Protein AF-A0A661JG26-F1 (afdb_monomer_lite)

Sequence (40 aa):
MISSGKIGIIAGNDQFPILVARSARKMGLKVIAVGFPDET

Radius of gyration: 11.28 Å; chains: 1; bounding box: 26×13×33 Å

pLDDT: mean 87.36, std 14.07, range [46.47, 97.38]

Foldseek 3Di:
DPPQAEDEAADEDDCPSVVVQVVCVVVNHHYDYDYDPPHD

Structure (mmCIF, N/CA/C/O backbone):
data_AF-A0A661JG26-F1
#
_entry.id   AF-A0A661JG26-F1
#
loop_
_atom_site.group_PDB
_atom_site.id
_atom_site.type_symbol
_atom_site.label_atom_id
_atom_site.label_alt_id
_atom_site.label_comp_id
_atom_site.label_asym_id
_atom_site.label_entity_id
_atom_site.label_seq_id
_atom_site.pdbx_PDB_ins_code
_atom_site.Cartn_x
_atom_site.Cartn_y
_atom_site.Cartn_z
_atom_site.occupancy
_atom_site.B_iso_or_equiv
_atom_site.auth_seq_id
_atom_site.auth_comp_id
_atom_site.auth_asym_id
_atom_site.auth_atom_id
_atom_site.pdbx_PDB_model_num
ATOM 1 N N . MET A 1 1 ? -14.056 9.233 18.215 1.00 46.47 1 MET A N 1
ATOM 2 C CA . MET A 1 1 ? -14.288 8.705 16.853 1.00 46.47 1 MET A CA 1
ATOM 3 C C . MET A 1 1 ? -13.052 8.985 16.024 1.00 46.47 1 MET A C 1
ATOM 5 O O . MET A 1 1 ? -12.775 10.147 15.763 1.00 46.47 1 MET A O 1
ATOM 9 N N . ILE A 1 2 ? -12.277 7.960 15.673 1.00 56.50 2 ILE A N 1
ATOM 10 C CA . ILE A 1 2 ? -11.198 8.122 14.693 1.00 56.50 2 ILE A CA 1
ATOM 11 C C . ILE A 1 2 ? -11.893 8.277 13.338 1.00 56.50 2 ILE A C 1
ATOM 13 O O . ILE A 1 2 ? -12.713 7.438 12.971 1.00 56.50 2 ILE A O 1
ATOM 17 N N . SER A 1 3 ? -11.647 9.400 12.663 1.00 56.31 3 SER A N 1
ATOM 18 C CA . SER A 1 3 ? -12.161 9.672 11.319 1.00 56.31 3 SER A CA 1
ATOM 19 C C . SER A 1 3 ? -11.873 8.470 10.418 1.00 56.31 3 SER A C 1
ATOM 21 O O . SER A 1 3 ? -10.742 7.985 10.397 1.00 56.31 3 SER A O 1
ATOM 23 N N . SER A 1 4 ? -12.883 7.981 9.692 1.00 73.19 4 SER A N 1
ATOM 24 C CA . SER A 1 4 ? -12.744 6.934 8.669 1.00 73.19 4 SER A CA 1
ATOM 25 C C . SER A 1 4 ? -11.959 7.482 7.465 1.00 73.19 4 SER A C 1
ATOM 27 O O . SER A 1 4 ? -12.496 7.665 6.369 1.00 73.19 4 SER A O 1
ATOM 29 N N . GLY A 1 5 ? -10.690 7.809 7.696 1.00 90.62 5 GLY A N 1
ATOM 30 C CA . GLY A 1 5 ? -9.801 8.449 6.746 1.00 90.62 5 GLY A CA 1
ATOM 31 C C . GLY A 1 5 ? -9.442 7.523 5.592 1.00 90.62 5 GLY A C 1
ATOM 32 O O . GLY A 1 5 ? -9.375 6.297 5.726 1.00 90.62 5 GLY A O 1
ATOM 33 N N . LYS A 1 6 ? -9.203 8.132 4.433 1.00 95.69 6 LYS A N 1
ATOM 34 C CA . LYS A 1 6 ? -8.656 7.458 3.257 1.00 95.69 6 LYS A CA 1
ATOM 35 C C . LYS A 1 6 ? -7.211 7.900 3.078 1.00 95.69 6 LYS A C 1
ATOM 37 O O . LYS A 1 6 ? -6.907 9.069 3.295 1.00 95.69 6 LYS A O 1
ATOM 42 N N . ILE A 1 7 ? -6.355 6.984 2.644 1.00 95.12 7 ILE A N 1
ATOM 43 C CA . ILE A 1 7 ? -4.995 7.299 2.204 1.00 95.12 7 ILE A CA 1
ATOM 44 C C . ILE A 1 7 ? -4.815 6.839 0.759 1.00 95.12 7 ILE A C 1
ATOM 46 O O . ILE A 1 7 ? -5.179 5.713 0.409 1.00 95.12 7 ILE A O 1
ATOM 50 N N . GLY A 1 8 ? -4.287 7.740 -0.067 1.00 95.88 8 GLY A N 1
ATOM 51 C CA . GLY A 1 8 ? -3.819 7.446 -1.416 1.00 95.88 8 GLY A CA 1
ATOM 52 C C . GLY A 1 8 ? -2.333 7.100 -1.385 1.00 95.88 8 GLY A C 1
ATOM 53 O O . GLY A 1 8 ? -1.563 7.820 -0.755 1.00 95.88 8 GLY A O 1
ATOM 54 N N . ILE A 1 9 ? -1.935 6.014 -2.043 1.00 95.25 9 ILE A N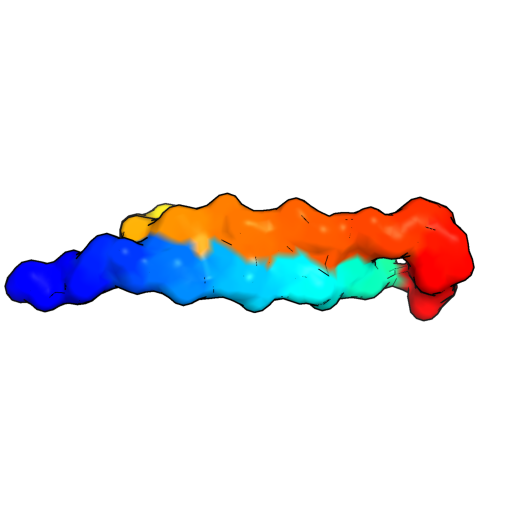 1
ATOM 55 C CA . ILE A 1 9 ? -0.530 5.630 -2.216 1.00 95.25 9 ILE A CA 1
ATOM 56 C C . ILE A 1 9 ? -0.240 5.563 -3.713 1.00 95.25 9 ILE A C 1
ATOM 58 O O . ILE A 1 9 ? -0.832 4.758 -4.430 1.00 95.25 9 ILE A O 1
ATOM 62 N N . ILE A 1 10 ? 0.678 6.411 -4.166 1.00 93.69 10 ILE A N 1
ATOM 63 C CA . ILE A 1 10 ? 1.310 6.303 -5.480 1.00 93.69 10 ILE A CA 1
ATOM 64 C C . ILE A 1 10 ? 2.503 5.371 -5.270 1.00 93.69 10 ILE A C 1
ATOM 66 O O . ILE A 1 10 ? 3.487 5.750 -4.638 1.00 93.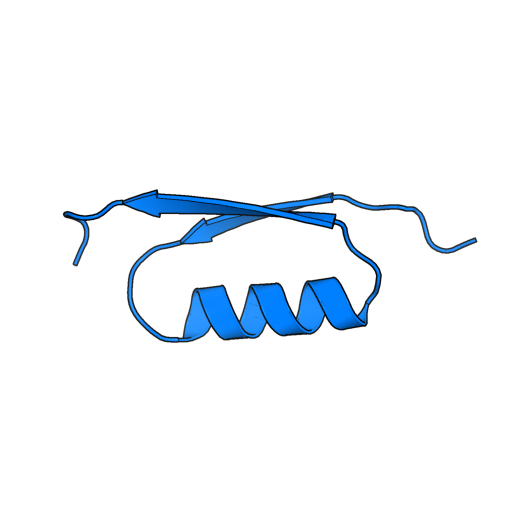69 10 ILE A O 1
ATOM 70 N N . ALA A 1 11 ? 2.343 4.108 -5.650 1.00 92.50 11 ALA A N 1
ATOM 71 C CA . ALA A 1 11 ? 3.321 3.066 -5.400 1.00 92.50 11 ALA A CA 1
ATOM 72 C C . ALA A 1 11 ? 4.343 3.032 -6.541 1.00 92.50 11 ALA A C 1
ATOM 74 O O . ALA A 1 11 ? 4.015 2.612 -7.650 1.00 92.50 11 ALA A O 1
ATOM 75 N N . GLY A 1 12 ? 5.568 3.463 -6.235 1.00 86.06 12 GLY A N 1
ATOM 76 C CA . GLY A 1 12 ? 6.753 3.056 -6.990 1.00 86.06 12 GLY A CA 1
ATOM 77 C C . GLY A 1 12 ? 7.147 1.615 -6.646 1.00 86.06 12 GLY A C 1
ATOM 78 O O . GLY A 1 12 ? 6.340 0.855 -6.099 1.00 86.06 12 GLY A O 1
ATOM 79 N N . ASN A 1 13 ? 8.395 1.249 -6.915 1.00 82.81 13 ASN A N 1
ATOM 80 C CA . ASN A 1 13 ? 8.879 -0.101 -6.649 1.00 82.81 13 ASN A CA 1
ATOM 81 C C . ASN A 1 13 ? 9.175 -0.389 -5.170 1.00 82.81 13 ASN A C 1
ATOM 83 O O . ASN A 1 13 ? 9.087 0.466 -4.283 1.00 82.81 13 ASN A O 1
ATOM 87 N N . ASP A 1 14 ? 9.516 -1.655 -4.926 1.00 88.31 14 ASP A N 1
ATOM 88 C CA . ASP A 1 14 ? 9.966 -2.207 -3.653 1.00 88.31 14 ASP A CA 1
ATOM 89 C C . ASP A 1 14 ? 8.908 -2.297 -2.539 1.00 88.31 14 ASP A C 1
ATOM 91 O O . ASP A 1 14 ? 7.693 -2.224 -2.724 1.00 88.31 14 ASP A O 1
ATOM 95 N N . GLN A 1 15 ? 9.388 -2.592 -1.331 1.00 93.31 15 GLN A N 1
ATOM 96 C CA . GLN A 1 15 ? 8.561 -2.937 -0.179 1.00 93.31 15 GLN A CA 1
ATOM 97 C C . GLN A 1 15 ? 7.968 -1.717 0.528 1.00 93.31 15 GLN A C 1
ATOM 99 O O . GLN A 1 15 ? 7.024 -1.868 1.305 1.00 93.31 15 GLN A O 1
ATOM 104 N N . PHE A 1 16 ? 8.487 -0.510 0.300 1.00 93.56 16 PHE A N 1
ATOM 105 C CA . PHE A 1 16 ? 8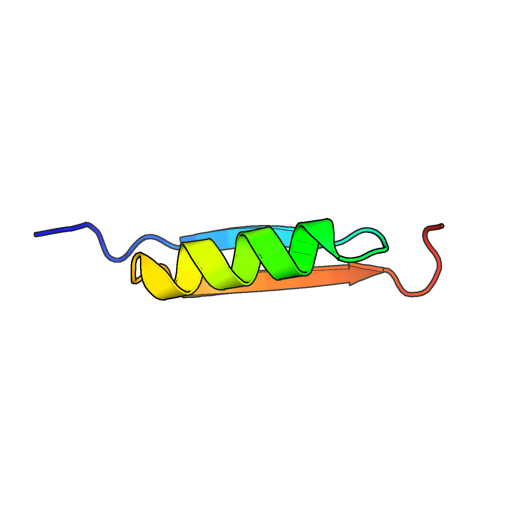.058 0.668 1.054 1.00 93.56 16 PHE A CA 1
ATOM 106 C C . PHE A 1 16 ? 6.555 0.977 0.893 1.00 93.56 16 PHE A C 1
ATOM 108 O O . PHE A 1 16 ? 5.870 1.060 1.920 1.00 93.56 16 PHE A O 1
ATOM 115 N N . PRO A 1 17 ? 5.979 1.035 -0.329 1.00 93.88 17 PRO A N 1
ATOM 116 C CA . PRO A 1 17 ? 4.538 1.243 -0.498 1.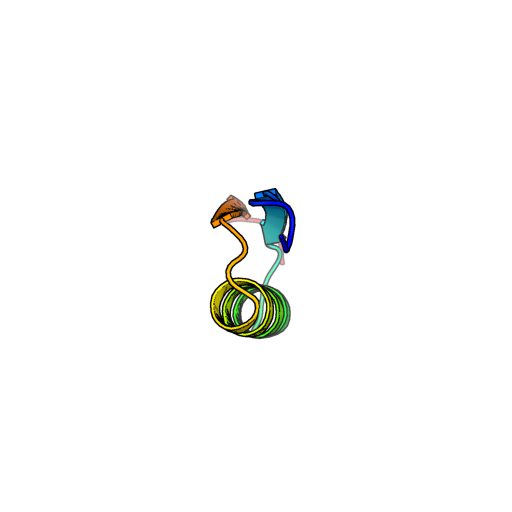00 93.88 17 PRO A CA 1
ATOM 117 C C . PRO A 1 17 ? 3.695 0.163 0.198 1.00 93.88 17 PRO A C 1
ATOM 119 O O . PRO A 1 17 ? 2.633 0.449 0.760 1.00 93.88 17 PRO A O 1
ATOM 122 N N . ILE A 1 18 ? 4.197 -1.077 0.234 1.00 94.69 18 ILE A N 1
ATOM 123 C CA . ILE A 1 18 ? 3.549 -2.219 0.891 1.00 94.69 18 ILE A CA 1
ATOM 124 C C . ILE A 1 18 ? 3.549 -2.041 2.415 1.00 94.69 18 ILE A C 1
ATOM 126 O O . ILE A 1 18 ? 2.524 -2.264 3.071 1.00 94.69 18 ILE A O 1
ATOM 130 N N . LEU A 1 19 ? 4.679 -1.629 2.994 1.00 97.12 19 LEU A N 1
ATOM 131 C CA . LEU A 1 19 ? 4.819 -1.386 4.431 1.00 97.12 19 LEU A CA 1
ATOM 132 C C . LEU A 1 19 ? 3.901 -0.247 4.894 1.00 97.12 19 LEU A C 1
ATOM 134 O O . LEU A 1 19 ? 3.189 -0.399 5.893 1.00 97.12 19 LEU A O 1
ATOM 138 N N . VAL A 1 20 ? 3.842 0.846 4.128 1.00 95.69 20 VAL A N 1
ATOM 139 C CA . VAL A 1 20 ? 2.944 1.979 4.395 1.00 95.69 20 VAL A CA 1
ATOM 140 C C . VAL A 1 20 ? 1.480 1.536 4.337 1.00 95.69 20 VAL A C 1
ATOM 142 O O . VAL A 1 20 ? 0.729 1.763 5.289 1.00 95.69 20 VAL A O 1
ATOM 145 N N . ALA A 1 21 ? 1.078 0.824 3.277 1.00 96.62 21 ALA A N 1
ATOM 146 C CA . ALA A 1 21 ? -0.284 0.308 3.131 1.00 96.62 21 ALA A CA 1
ATOM 147 C C . ALA A 1 21 ? -0.688 -0.615 4.292 1.00 96.62 21 ALA A C 1
ATOM 149 O O . ALA A 1 21 ? -1.817 -0.546 4.788 1.00 96.62 21 ALA A O 1
ATOM 150 N N . ARG A 1 22 ? 0.230 -1.474 4.756 1.00 97.38 22 ARG A N 1
ATOM 151 C CA . ARG A 1 22 ? -0.007 -2.370 5.897 1.00 97.38 22 ARG A CA 1
ATOM 152 C C . ARG A 1 22 ? -0.242 -1.599 7.190 1.00 97.38 22 ARG A C 1
ATOM 154 O O . ARG A 1 22 ? -1.186 -1.922 7.910 1.00 97.38 22 ARG A O 1
ATOM 161 N N . SER A 1 23 ? 0.587 -0.601 7.484 1.00 97.06 23 SER A N 1
ATOM 162 C CA . SER A 1 23 ? 0.429 0.214 8.693 1.00 97.06 23 SER A CA 1
ATOM 163 C C . SER A 1 23 ? -0.881 1.005 8.664 1.00 97.06 23 SER A C 1
ATOM 165 O O . SER A 1 23 ? -1.671 0.931 9.603 1.00 97.06 23 SER A O 1
ATOM 167 N N . ALA A 1 24 ? -1.190 1.653 7.537 1.00 95.56 24 ALA A N 1
ATOM 168 C CA . ALA A 1 24 ? -2.426 2.414 7.373 1.00 95.56 24 ALA A CA 1
ATOM 169 C C . ALA A 1 24 ? -3.684 1.553 7.588 1.00 95.56 24 ALA A C 1
ATOM 171 O O . ALA A 1 24 ? -4.608 1.966 8.287 1.00 95.56 24 ALA A O 1
ATOM 172 N N . ARG A 1 25 ? -3.698 0.318 7.066 1.00 95.31 25 ARG A N 1
ATOM 173 C CA . ARG A 1 25 ? -4.790 -0.637 7.327 1.00 95.31 25 ARG A CA 1
ATOM 174 C C . ARG A 1 25 ? -4.905 -0.999 8.808 1.00 95.31 25 ARG A C 1
ATOM 176 O O . ARG A 1 25 ? -6.017 -1.041 9.322 1.00 95.31 25 ARG A O 1
ATOM 183 N N . LYS A 1 26 ? -3.783 -1.219 9.507 1.00 96.50 26 LYS A N 1
ATOM 184 C CA . LYS A 1 26 ? -3.773 -1.474 10.964 1.00 96.50 26 LYS A CA 1
ATOM 185 C C . LYS A 1 26 ? -4.327 -0.297 11.773 1.00 96.50 26 LYS A C 1
ATOM 187 O O . LYS A 1 26 ? -4.891 -0.513 12.837 1.00 96.50 26 LYS A O 1
ATOM 192 N N . MET A 1 27 ? -4.208 0.924 11.255 1.00 94.19 27 MET A N 1
ATOM 193 C CA . MET A 1 27 ? -4.788 2.136 11.845 1.00 94.19 27 MET A CA 1
ATOM 194 C C . MET A 1 27 ? -6.276 2.337 11.502 1.00 94.19 27 MET A C 1
ATOM 196 O O . MET A 1 27 ? -6.861 3.341 11.899 1.00 94.19 27 MET A O 1
ATOM 200 N N . GLY A 1 28 ? -6.898 1.416 10.756 1.00 94.56 28 GLY A N 1
ATOM 201 C CA . GLY A 1 28 ? -8.298 1.515 10.335 1.00 94.56 28 GLY A CA 1
ATOM 202 C C . GLY A 1 28 ? -8.535 2.429 9.129 1.00 94.56 28 GLY A C 1
ATOM 203 O O . GLY A 1 28 ? -9.681 2.766 8.838 1.00 94.56 28 GLY A O 1
ATOM 204 N N . LEU A 1 29 ? -7.481 2.834 8.411 1.00 95.06 29 LEU A N 1
ATOM 205 C CA . LEU A 1 29 ? -7.612 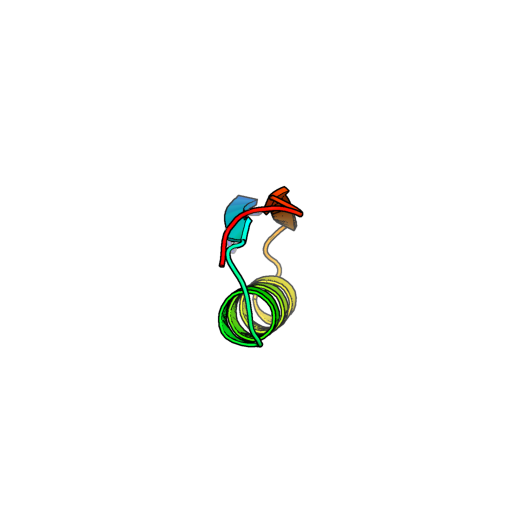3.670 7.218 1.00 95.06 29 LEU A CA 1
ATOM 206 C C . LEU A 1 29 ? -7.980 2.830 5.992 1.00 95.06 29 LEU A C 1
ATOM 208 O O . LEU A 1 29 ? -7.447 1.739 5.762 1.00 95.06 29 LEU A O 1
ATOM 212 N N . LYS A 1 30 ? -8.834 3.391 5.131 1.00 96.31 30 LYS A N 1
ATOM 213 C CA . LYS A 1 30 ? -9.095 2.829 3.802 1.00 96.31 30 LYS A CA 1
ATOM 214 C C . LYS A 1 30 ? -7.946 3.199 2.861 1.00 96.31 30 LYS A C 1
ATOM 216 O O . LYS A 1 30 ? -7.763 4.368 2.530 1.00 96.31 30 LYS A O 1
ATOM 221 N N . VAL A 1 31 ? -7.198 2.196 2.410 1.00 96.19 31 VAL A N 1
ATOM 222 C CA . VAL A 1 31 ? -6.075 2.372 1.475 1.00 96.19 31 VAL A CA 1
ATOM 223 C C . VAL A 1 31 ? -6.559 2.282 0.030 1.00 96.19 31 VAL A C 1
ATOM 225 O O . VAL A 1 31 ? -7.210 1.305 -0.341 1.00 96.19 31 VAL A O 1
ATOM 228 N N . ILE A 1 32 ? -6.201 3.279 -0.777 1.00 97.00 32 ILE A N 1
ATOM 229 C CA . ILE A 1 32 ? -6.344 3.303 -2.236 1.00 97.00 32 ILE A CA 1
ATOM 230 C C . ILE A 1 32 ? -4.926 3.420 -2.793 1.00 97.00 32 ILE A C 1
ATOM 232 O O . ILE A 1 32 ? -4.225 4.369 -2.460 1.00 97.00 32 ILE A O 1
ATOM 236 N N . ALA A 1 33 ? -4.482 2.456 -3.593 1.00 94.56 33 ALA A N 1
ATOM 237 C CA . ALA A 1 33 ? -3.130 2.452 -4.142 1.00 94.56 33 ALA A CA 1
ATOM 238 C C . ALA A 1 33 ? -3.170 2.276 -5.660 1.00 94.56 33 ALA A C 1
ATOM 240 O O . ALA A 1 33 ? -3.991 1.511 -6.166 1.00 94.56 33 ALA A O 1
ATOM 241 N N . VAL A 1 34 ? -2.280 2.977 -6.353 1.00 94.62 34 VAL A N 1
ATOM 242 C CA . VAL A 1 34 ? -2.016 2.829 -7.789 1.00 94.62 34 VAL A CA 1
ATOM 243 C C . VAL A 1 34 ? -0.533 2.537 -7.963 1.00 94.62 34 VAL A C 1
ATOM 245 O O . VAL A 1 34 ? 0.277 3.138 -7.263 1.00 94.62 34 VAL A O 1
ATOM 248 N N . GLY A 1 35 ? -0.189 1.596 -8.838 1.00 90.94 35 GLY A N 1
ATOM 249 C CA . GLY A 1 35 ? 1.195 1.260 -9.170 1.00 90.94 35 GLY A CA 1
ATOM 250 C C . GLY A 1 35 ? 1.438 1.427 -10.663 1.00 90.94 35 GLY A C 1
ATOM 251 O O . GLY A 1 35 ? 0.509 1.243 -11.454 1.00 90.94 35 GLY A O 1
ATOM 252 N N . PHE A 1 36 ? 2.670 1.768 -11.028 1.00 86.69 36 PHE A N 1
ATOM 253 C CA . PHE A 1 36 ? 3.088 1.931 -12.417 1.00 86.69 36 PHE A CA 1
ATOM 254 C C . PHE A 1 36 ? 4.017 0.772 -12.787 1.00 86.69 36 PHE A C 1
ATOM 256 O O . PHE A 1 36 ? 5.081 0.652 -12.188 1.00 86.69 36 PHE A O 1
ATOM 263 N N . PRO A 1 37 ? 3.623 -0.107 -13.724 1.00 73.06 37 PRO A N 1
ATOM 264 C CA . PRO A 1 37 ? 4.391 -1.310 -14.051 1.00 73.06 37 PRO A CA 1
ATOM 265 C C . PRO A 1 37 ? 5.765 -1.034 -14.684 1.00 73.06 37 PRO A C 1
ATOM 267 O O . PRO A 1 37 ? 6.596 -1.937 -14.687 1.00 73.06 37 PRO A O 1
ATOM 270 N N . ASP A 1 38 ? 6.007 0.187 -15.175 1.00 74.69 38 ASP A N 1
ATOM 271 C CA . ASP A 1 38 ? 7.219 0.564 -15.918 1.00 74.69 38 ASP A CA 1
ATOM 272 C C . ASP A 1 38 ? 8.088 1.623 -15.209 1.00 74.69 38 ASP A C 1
ATOM 274 O O . ASP A 1 38 ? 9.073 2.093 -15.779 1.00 74.69 38 ASP A O 1
ATOM 27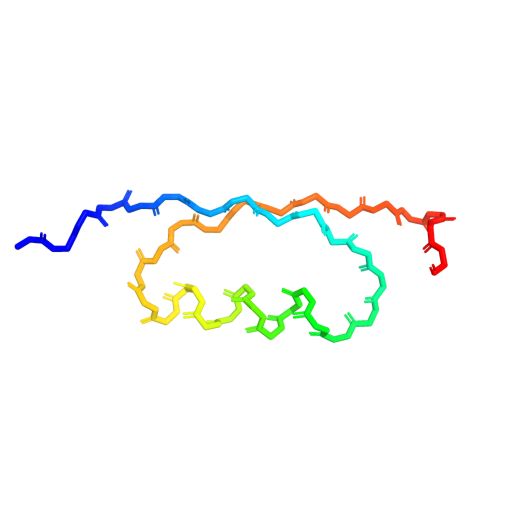8 N N . GLU A 1 39 ? 7.753 2.028 -13.981 1.00 60.22 39 GLU A N 1
ATOM 279 C CA . GLU A 1 39 ? 8.632 2.910 -13.200 1.00 60.22 39 GLU A CA 1
ATOM 280 C C . GLU A 1 39 ? 9.621 2.054 -12.409 1.00 60.22 39 GLU A C 1
ATOM 282 O O . GLU A 1 39 ? 9.208 1.086 -11.779 1.00 60.22 39 GLU A O 1
ATOM 287 N N . THR A 1 40 ? 10.923 2.362 -12.509 1.00 51.28 40 THR A N 1
ATOM 288 C CA . THR A 1 40 ? 12.016 1.655 -11.807 1.00 51.28 40 THR A CA 1
ATOM 289 C C . THR A 1 40 ? 12.192 2.187 -10.392 1.00 51.28 40 THR A C 1
ATOM 291 O O . THR A 1 40 ? 12.151 3.423 -10.223 1.00 51.28 40 THR A O 1
#

Secondary structure (DSSP, 8-state):
-----EEEEEE-SSSHHHHHHHHHHHTT-EEEEEE-TT--